Protein AF-E7QQQ8-F1 (afdb_monomer)

Structure (mmCIF, N/CA/C/O backbone):
data_AF-E7QQQ8-F1
#
_entry.id   AF-E7QQQ8-F1
#
loop_
_atom_site.group_PDB
_atom_site.id
_atom_site.type_symbol
_atom_site.label_atom_id
_atom_site.label_alt_id
_atom_site.label_comp_id
_atom_site.label_asym_id
_atom_site.label_entity_id
_atom_site.label_seq_id
_atom_site.pdbx_PDB_ins_code
_atom_site.Cartn_x
_atom_site.Cartn_y
_atom_site.Cartn_z
_atom_site.occupancy
_atom_site.B_iso_or_equiv
_atom_site.auth_seq_id
_atom_site.auth_comp_id
_atom_site.auth_asym_id
_atom_site.auth_atom_id
_atom_site.pdbx_PDB_model_num
ATOM 1 N N . MET A 1 1 ? 0.593 21.202 -5.228 1.00 55.03 1 MET A N 1
ATOM 2 C CA . MET A 1 1 ? -0.308 20.337 -6.021 1.00 55.03 1 MET A CA 1
ATOM 3 C C . MET A 1 1 ? -0.823 19.130 -5.234 1.00 55.03 1 MET A C 1
ATOM 5 O O . MET A 1 1 ? -1.762 18.499 -5.669 1.00 55.03 1 MET A O 1
ATOM 9 N N . THR A 1 2 ? -0.287 18.867 -4.038 1.00 59.28 2 THR A N 1
ATOM 10 C CA . THR A 1 2 ? -0.604 17.712 -3.182 1.00 59.28 2 THR A CA 1
ATOM 11 C C . THR A 1 2 ? -2.013 17.721 -2.564 1.00 59.28 2 THR A C 1
ATOM 13 O O . THR A 1 2 ? -2.609 16.662 -2.407 1.00 59.28 2 THR A O 1
ATOM 16 N N . ILE A 1 3 ? -2.558 18.907 -2.253 1.00 61.06 3 ILE A N 1
ATOM 17 C CA . ILE A 1 3 ? -3.888 19.058 -1.628 1.00 61.06 3 ILE A CA 1
ATOM 18 C C . ILE A 1 3 ? -4.999 18.587 -2.580 1.00 61.06 3 ILE A C 1
ATOM 20 O O . ILE A 1 3 ? -5.845 17.797 -2.180 1.00 61.06 3 ILE A O 1
ATOM 24 N N . MET A 1 4 ? -4.939 18.975 -3.860 1.00 71.69 4 MET A N 1
ATOM 25 C CA . MET A 1 4 ? -5.925 18.546 -4.863 1.00 71.69 4 MET A CA 1
ATOM 26 C C . MET A 1 4 ? -5.907 17.030 -5.091 1.00 71.69 4 MET A C 1
ATOM 28 O O . MET A 1 4 ? -6.959 16.423 -5.264 1.00 71.69 4 MET A O 1
ATOM 32 N N . THR A 1 5 ? -4.730 16.399 -5.066 1.00 79.06 5 THR A N 1
ATOM 33 C CA . THR A 1 5 ? -4.615 14.945 -5.237 1.00 79.06 5 THR A CA 1
ATOM 34 C C . THR A 1 5 ? -5.219 14.194 -4.050 1.00 79.06 5 THR A C 1
ATOM 36 O O . THR A 1 5 ? -5.921 13.209 -4.248 1.00 79.06 5 THR A O 1
ATOM 39 N N . GLN A 1 6 ? -5.016 14.675 -2.819 1.00 79.31 6 GLN A N 1
ATOM 40 C CA . GLN A 1 6 ? -5.629 14.088 -1.621 1.00 79.31 6 GLN A CA 1
ATOM 41 C C . GLN A 1 6 ? -7.155 14.250 -1.600 1.00 79.31 6 GLN A C 1
ATOM 43 O O . GLN A 1 6 ? -7.860 13.296 -1.278 1.00 79.31 6 GLN A O 1
ATOM 48 N N . GLU A 1 7 ? -7.669 15.422 -1.983 1.00 82.00 7 GLU A N 1
ATOM 49 C CA . GLU A 1 7 ? -9.112 15.645 -2.147 1.00 82.00 7 GLU A CA 1
ATOM 50 C C . GLU A 1 7 ? -9.694 14.698 -3.199 1.00 82.00 7 GLU A C 1
ATOM 52 O O . GLU A 1 7 ? -10.713 14.054 -2.960 1.00 82.00 7 GLU A O 1
ATOM 57 N N . ARG A 1 8 ? -8.996 14.519 -4.326 1.00 84.50 8 ARG A N 1
ATOM 58 C CA . ARG A 1 8 ? -9.433 13.608 -5.383 1.00 84.50 8 ARG A CA 1
ATOM 59 C C . ARG A 1 8 ? -9.441 12.143 -4.947 1.00 84.50 8 ARG A C 1
ATOM 61 O O . ARG A 1 8 ? -10.388 11.427 -5.252 1.00 84.50 8 ARG A O 1
ATOM 68 N N . ILE A 1 9 ? -8.414 11.701 -4.221 1.00 84.50 9 ILE A N 1
ATOM 69 C CA . ILE A 1 9 ? -8.355 10.354 -3.631 1.00 84.50 9 ILE A CA 1
ATOM 70 C C . ILE A 1 9 ? -9.545 10.140 -2.696 1.00 84.50 9 ILE A C 1
ATOM 72 O O . ILE A 1 9 ? -10.191 9.098 -2.758 1.00 84.50 9 ILE A O 1
ATOM 76 N N . ARG A 1 10 ? -9.867 11.140 -1.869 1.00 83.81 10 ARG A N 1
ATOM 77 C CA . ARG A 1 10 ? -11.012 11.086 -0.960 1.00 83.81 10 ARG A CA 1
ATOM 78 C C . ARG A 1 10 ? -12.339 10.979 -1.710 1.00 83.81 10 ARG A C 1
ATOM 80 O O . ARG A 1 10 ? -13.145 10.127 -1.366 1.00 83.81 10 ARG A O 1
ATOM 87 N N . GLU A 1 11 ? -12.556 11.785 -2.746 1.00 86.56 11 GLU A N 1
ATOM 88 C CA . GLU A 1 11 ? -13.769 11.698 -3.575 1.00 86.56 11 GLU A CA 1
ATOM 89 C C . GLU A 1 11 ? -13.942 10.314 -4.220 1.00 86.56 11 GLU A C 1
ATOM 91 O O . GLU A 1 11 ? -15.060 9.818 -4.348 1.00 86.56 11 GLU A O 1
ATOM 96 N N . ILE A 1 12 ? -12.841 9.704 -4.667 1.00 85.38 12 ILE A N 1
ATOM 97 C CA . ILE A 1 12 ? -12.850 8.373 -5.285 1.00 85.38 12 ILE A CA 1
ATOM 98 C C . ILE A 1 12 ? -13.121 7.295 -4.227 1.00 85.38 12 ILE A C 1
ATOM 100 O O . ILE A 1 12 ? -13.944 6.412 -4.456 1.00 85.38 12 ILE A O 1
ATOM 104 N N . HIS A 1 13 ? -12.513 7.410 -3.045 1.00 83.69 13 HIS A N 1
ATOM 105 C CA . HIS A 1 13 ? -12.808 6.549 -1.900 1.00 83.69 13 HIS A CA 1
ATOM 106 C C . HIS A 1 13 ? -14.289 6.622 -1.486 1.00 83.69 13 HIS A C 1
ATOM 108 O O . HIS A 1 13 ? -14.944 5.596 -1.337 1.00 83.69 13 HIS A O 1
ATOM 114 N N .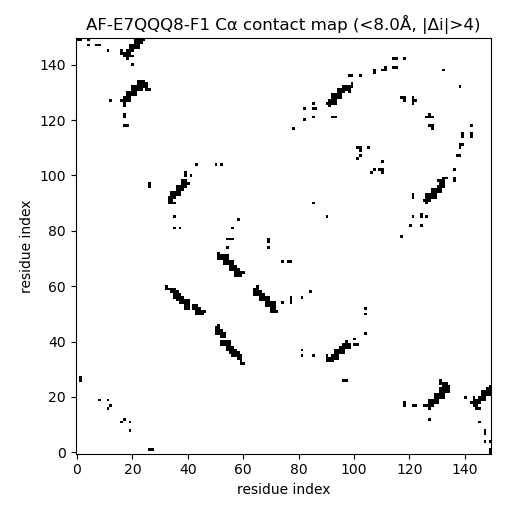 GLU A 1 14 ? -14.863 7.826 -1.394 1.00 86.31 14 GLU A N 1
ATOM 115 C CA . GLU A 1 14 ? -16.284 8.042 -1.068 1.00 86.31 14 GLU A CA 1
ATOM 116 C C . GLU A 1 14 ? -17.245 7.449 -2.124 1.00 86.31 14 GLU A C 1
ATOM 118 O O . GLU A 1 14 ? -18.442 7.302 -1.871 1.00 86.31 14 GLU A O 1
ATOM 123 N N . ARG A 1 15 ? -16.730 7.073 -3.302 1.00 88.31 15 ARG A N 1
ATOM 124 C CA . ARG A 1 15 ? -17.446 6.345 -4.362 1.00 88.31 15 ARG A CA 1
ATOM 125 C C . ARG A 1 15 ? -17.259 4.825 -4.303 1.00 88.31 15 ARG A C 1
ATOM 127 O O . ARG A 1 15 ? -17.615 4.155 -5.270 1.00 88.31 15 ARG A O 1
ATOM 134 N N . ASP A 1 16 ? -16.759 4.300 -3.185 1.00 85.25 16 ASP A N 1
ATOM 135 C CA . ASP A 1 16 ? -16.553 2.868 -2.918 1.00 85.25 16 ASP A CA 1
ATOM 136 C C . ASP A 1 16 ? -15.433 2.224 -3.762 1.00 85.25 16 ASP A C 1
ATOM 138 O O . ASP A 1 16 ? -15.425 1.015 -3.999 1.00 85.25 16 ASP A O 1
ATOM 142 N N . ALA A 1 17 ? -14.468 3.027 -4.227 1.00 88.94 17 ALA A N 1
ATOM 143 C CA . ALA A 1 17 ? -13.247 2.501 -4.831 1.00 88.94 17 ALA A CA 1
ATOM 144 C C . ALA A 1 17 ? -12.361 1.856 -3.759 1.00 88.94 17 ALA A C 1
ATOM 146 O O . ALA A 1 17 ? -12.099 2.448 -2.712 1.00 88.94 17 ALA A O 1
ATOM 147 N N . LYS A 1 18 ? -11.857 0.656 -4.043 1.00 91.31 18 LYS A N 1
ATOM 148 C CA . LYS A 1 18 ? -11.040 -0.144 -3.121 1.00 91.31 18 LYS A CA 1
ATOM 149 C C . LYS A 1 18 ? -9.553 0.062 -3.353 1.00 91.31 18 LYS A C 1
ATOM 151 O O . LYS A 1 18 ? -8.742 -0.141 -2.447 1.00 91.31 18 LYS A O 1
ATOM 156 N N . SER A 1 19 ? -9.187 0.471 -4.560 1.00 95.31 19 SER A N 1
ATOM 157 C CA . SER A 1 19 ? -7.801 0.666 -4.963 1.00 95.31 19 SER A CA 1
ATOM 158 C C . SER A 1 19 ? -7.657 1.833 -5.939 1.00 95.31 19 SER A C 1
ATOM 160 O O . SER A 1 19 ? -8.383 1.954 -6.923 1.00 95.31 19 SER A O 1
ATOM 162 N N . ILE A 1 20 ? -6.681 2.700 -5.677 1.00 95.56 20 ILE A N 1
ATOM 163 C CA . ILE A 1 20 ? -6.410 3.906 -6.458 1.00 95.56 20 ILE A CA 1
ATOM 164 C C . ILE A 1 20 ? -4.927 3.933 -6.819 1.00 95.56 20 ILE A C 1
ATOM 166 O O . ILE A 1 20 ? -4.060 3.847 -5.943 1.00 95.56 20 ILE A O 1
ATOM 170 N N . LEU A 1 21 ? -4.628 4.080 -8.108 1.00 95.62 21 LEU A N 1
ATOM 171 C CA . LEU A 1 21 ? -3.280 4.375 -8.580 1.00 95.62 21 LEU A CA 1
ATOM 172 C C . LEU A 1 21 ? -3.110 5.885 -8.706 1.00 95.62 21 LEU A C 1
ATOM 174 O O . LEU A 1 21 ? -3.929 6.556 -9.321 1.00 95.62 21 LEU A O 1
ATOM 178 N N . VAL A 1 22 ? -2.031 6.430 -8.167 1.00 94.31 22 VAL A N 1
ATOM 179 C CA . VAL A 1 22 ? -1.677 7.839 -8.315 1.00 94.31 22 VAL A CA 1
ATOM 180 C C . VAL A 1 22 ? -0.361 7.928 -9.068 1.00 94.31 22 VAL A C 1
ATOM 182 O O . VAL A 1 22 ? 0.671 7.471 -8.574 1.00 94.31 22 VAL A O 1
ATOM 185 N N . ARG A 1 23 ? -0.395 8.524 -10.259 1.00 92.44 23 ARG A N 1
ATOM 186 C CA . ARG A 1 23 ? 0.782 8.802 -11.083 1.00 92.44 23 ARG A CA 1
ATOM 187 C C . ARG A 1 23 ? 1.203 10.249 -10.861 1.00 92.44 23 ARG A C 1
ATOM 189 O O . ARG A 1 23 ? 0.545 11.165 -11.331 1.00 92.44 23 ARG A O 1
ATOM 196 N N . GLY A 1 24 ? 2.275 10.465 -10.106 1.00 87.56 24 GLY A N 1
ATOM 197 C CA . GLY A 1 24 ? 2.764 11.796 -9.751 1.00 87.56 24 GLY A CA 1
ATOM 198 C C . GLY A 1 24 ? 4.176 11.774 -9.175 1.00 87.56 24 GLY A C 1
ATOM 199 O O . GLY A 1 24 ? 4.688 10.731 -8.778 1.00 87.56 24 GLY A O 1
ATOM 200 N N . TRP A 1 25 ? 4.816 12.944 -9.134 1.00 76.12 25 TRP A N 1
ATOM 201 C CA . TRP A 1 25 ? 6.242 13.064 -8.794 1.00 76.12 25 TRP A CA 1
ATOM 202 C C . TRP A 1 25 ? 6.588 12.571 -7.380 1.00 76.12 25 TRP A C 1
ATOM 204 O O . TRP A 1 25 ? 7.626 11.944 -7.188 1.00 76.12 25 TRP A O 1
ATOM 214 N N . GLU A 1 26 ? 5.738 12.841 -6.383 1.00 75.94 26 GLU A N 1
ATOM 215 C CA . GLU A 1 26 ? 5.987 12.408 -5.006 1.00 75.94 26 GLU A CA 1
ATOM 216 C C . GLU A 1 26 ? 4.690 12.284 -4.196 1.00 75.94 26 GLU A C 1
ATOM 218 O O . GLU A 1 26 ? 3.788 13.121 -4.295 1.00 75.94 26 GLU A O 1
ATOM 223 N N . SER A 1 27 ? 4.611 11.248 -3.358 1.00 82.00 27 SER A N 1
ATOM 224 C CA . SER A 1 27 ? 3.566 11.131 -2.340 1.00 82.00 27 SER A CA 1
ATOM 225 C C . SER A 1 27 ? 3.714 12.227 -1.274 1.00 82.00 27 SER A C 1
ATOM 227 O O . SER A 1 27 ? 4.847 12.591 -0.956 1.00 82.00 27 SER A O 1
ATOM 229 N N . PRO A 1 28 ? 2.628 12.683 -0.629 1.00 80.56 28 PRO A N 1
ATOM 230 C CA . PRO A 1 28 ? 2.709 13.613 0.494 1.00 80.56 28 PRO A CA 1
ATOM 231 C C . PRO A 1 28 ? 3.704 13.137 1.568 1.00 80.56 28 PRO A C 1
ATOM 233 O O . PRO A 1 28 ? 3.678 11.970 1.979 1.00 80.56 28 PRO A O 1
ATOM 236 N N . LEU A 1 29 ? 4.566 14.047 2.038 1.00 74.38 29 LEU A N 1
ATOM 237 C CA . LEU A 1 29 ? 5.509 13.762 3.130 1.00 74.38 29 LEU A CA 1
ATOM 238 C C . LEU A 1 29 ? 4.763 13.439 4.429 1.00 74.38 29 LEU A C 1
ATOM 240 O O . LEU A 1 29 ? 5.129 12.504 5.143 1.00 74.38 29 LEU A O 1
ATOM 244 N N . GLU A 1 30 ? 3.688 14.183 4.687 1.00 80.62 30 GLU A N 1
ATOM 245 C CA . GLU A 1 30 ? 2.811 14.029 5.840 1.00 80.62 30 GLU A CA 1
ATOM 246 C C . GLU A 1 30 ? 1.457 13.478 5.364 1.00 80.62 30 GLU A C 1
ATOM 248 O O . GLU A 1 30 ? 0.632 14.235 4.843 1.00 80.62 30 GLU A O 1
ATOM 253 N N . PRO A 1 31 ? 1.229 12.155 5.463 1.00 80.31 31 PRO A N 1
ATOM 254 C CA . PRO A 1 31 ? -0.075 11.573 5.160 1.00 80.31 31 PRO A CA 1
ATOM 255 C C . PRO A 1 31 ? -1.113 11.986 6.223 1.00 80.31 31 PRO A C 1
ATOM 257 O O . PRO A 1 31 ? -0.734 12.524 7.266 1.00 80.31 31 PRO A O 1
ATOM 260 N N . PRO A 1 32 ? -2.413 11.739 5.997 1.00 83.62 32 PRO A N 1
ATOM 261 C CA . PRO A 1 32 ? -3.440 11.876 7.032 1.00 83.62 32 PRO A CA 1
ATOM 262 C C . PRO A 1 32 ? -3.195 10.962 8.247 1.00 83.62 32 PRO A C 1
ATOM 264 O O . PRO A 1 32 ? -2.559 9.915 8.129 1.00 83.62 32 PRO A O 1
ATOM 267 N N . ASP A 1 33 ? -3.753 11.324 9.406 1.00 85.69 33 ASP A N 1
ATOM 268 C CA . ASP A 1 33 ? -3.638 10.551 10.660 1.00 85.69 33 ASP A CA 1
ATOM 269 C C . ASP A 1 33 ? -4.488 9.272 10.691 1.00 85.69 33 ASP A C 1
ATOM 271 O O . ASP A 1 33 ? -4.483 8.547 11.679 1.00 85.69 33 ASP A O 1
ATOM 275 N N . THR A 1 34 ? -5.194 8.966 9.607 1.00 89.12 34 THR A N 1
ATOM 276 C CA . THR A 1 34 ? -6.012 7.756 9.454 1.00 89.12 34 THR A CA 1
ATOM 277 C C . THR A 1 34 ? -5.455 6.804 8.397 1.00 89.12 34 THR A C 1
ATOM 279 O O . THR A 1 34 ? -6.148 5.896 7.948 1.00 89.12 34 THR A O 1
ATOM 282 N N . VAL A 1 35 ? -4.198 6.997 7.984 1.00 92.38 35 VAL A N 1
ATOM 283 C CA . VAL A 1 35 ? -3.572 6.226 6.906 1.00 92.38 35 VAL A CA 1
ATOM 284 C C . VAL A 1 35 ? -2.338 5.476 7.392 1.00 92.38 35 VAL A C 1
ATOM 286 O O . VAL A 1 35 ? -1.389 6.072 7.905 1.00 92.38 35 VAL A O 1
ATOM 289 N N . VAL A 1 36 ? -2.307 4.172 7.123 1.00 95.00 36 VAL A N 1
ATOM 290 C CA . VAL A 1 36 ? -1.101 3.343 7.245 1.00 95.00 36 VAL A CA 1
ATOM 291 C C . VAL A 1 36 ? -0.259 3.513 5.987 1.00 95.00 36 VAL A C 1
ATOM 293 O O . VAL A 1 36 ? -0.778 3.442 4.878 1.00 95.00 36 VAL A O 1
ATOM 296 N N . THR A 1 37 ? 1.054 3.699 6.118 1.00 96.06 37 THR A N 1
ATOM 297 C CA . THR A 1 37 ? 1.954 3.756 4.954 1.00 96.06 37 THR A CA 1
ATOM 298 C C . THR A 1 37 ? 2.867 2.546 4.903 1.00 96.06 37 THR A C 1
ATOM 300 O O . THR A 1 37 ? 3.517 2.237 5.900 1.00 96.06 37 THR A O 1
ATOM 303 N N . PHE A 1 38 ? 3.010 1.955 3.727 1.00 95.69 38 PHE A N 1
ATOM 304 C CA . PHE A 1 38 ? 3.996 0.938 3.401 1.00 95.69 38 PHE A CA 1
ATOM 305 C C . PHE A 1 38 ? 4.970 1.509 2.363 1.00 95.69 38 PHE A C 1
ATOM 307 O O . PHE A 1 38 ? 4.551 1.920 1.282 1.00 95.69 38 PHE A O 1
ATOM 314 N N . ASP A 1 39 ? 6.266 1.562 2.667 1.00 92.88 39 ASP A N 1
ATOM 315 C CA . ASP A 1 39 ? 7.269 2.089 1.736 1.00 92.88 39 ASP A CA 1
ATOM 316 C C . ASP A 1 39 ? 8.616 1.370 1.792 1.00 92.88 39 ASP A C 1
ATOM 318 O O . ASP A 1 39 ? 8.980 0.740 2.785 1.00 92.88 39 ASP A O 1
ATOM 322 N N . ALA A 1 40 ? 9.371 1.467 0.699 1.00 89.69 40 ALA A N 1
ATOM 323 C CA . ALA A 1 40 ? 10.787 1.136 0.694 1.00 89.69 40 ALA A CA 1
ATOM 324 C C . ALA A 1 40 ? 11.631 2.325 1.165 1.00 89.69 40 ALA A C 1
ATOM 326 O O . ALA A 1 40 ? 11.385 3.474 0.803 1.00 89.69 40 ALA A O 1
ATOM 327 N N . GLY A 1 41 ? 12.686 2.041 1.925 1.00 85.50 41 GLY A N 1
ATOM 328 C CA . GLY A 1 41 ? 13.698 3.034 2.257 1.00 85.50 41 GLY A CA 1
ATOM 329 C C . GLY A 1 41 ? 14.643 3.328 1.103 1.00 85.50 41 GLY A C 1
ATOM 330 O O . GLY A 1 41 ? 14.986 2.434 0.351 1.00 85.50 41 GLY A O 1
ATOM 331 N N . PHE A 1 42 ? 15.169 4.550 1.060 1.00 75.50 42 PHE A N 1
ATOM 332 C CA . PHE A 1 42 ? 16.066 5.044 0.005 1.00 75.50 42 PHE A CA 1
ATOM 333 C C . PHE A 1 42 ? 17.421 4.331 -0.132 1.00 75.50 42 PHE A C 1
ATOM 335 O O . PHE A 1 42 ? 18.127 4.537 -1.116 1.00 75.50 42 PHE A O 1
ATOM 342 N N . VAL A 1 43 ? 17.848 3.563 0.875 1.00 73.38 43 VAL A N 1
ATOM 343 C CA . VAL A 1 43 ? 19.191 2.971 0.902 1.00 73.38 43 VAL A CA 1
ATOM 344 C C . VAL A 1 43 ? 19.093 1.459 0.767 1.00 73.38 43 VAL A C 1
ATOM 346 O O . VAL A 1 43 ? 18.859 0.753 1.751 1.00 73.38 43 VAL A O 1
ATOM 349 N N . ALA A 1 44 ? 19.344 0.963 -0.444 1.00 70.94 44 ALA A N 1
ATOM 350 C CA . ALA A 1 44 ? 19.663 -0.438 -0.672 1.00 70.94 44 ALA A CA 1
ATOM 351 C C . ALA A 1 44 ? 21.124 -0.696 -0.266 1.00 70.94 44 ALA A C 1
ATOM 353 O O . ALA A 1 44 ? 22.048 -0.065 -0.780 1.00 70.94 44 ALA A O 1
ATOM 354 N N . THR A 1 45 ? 21.355 -1.618 0.669 1.00 70.38 45 THR A N 1
ATOM 355 C CA . THR A 1 45 ? 22.706 -2.061 1.036 1.00 70.38 45 THR A CA 1
ATOM 356 C C . THR A 1 45 ? 22.964 -3.460 0.501 1.00 70.38 45 THR A C 1
ATOM 358 O O . THR A 1 45 ? 22.091 -4.320 0.525 1.00 70.38 45 THR A O 1
ATOM 361 N N . TYR A 1 46 ? 24.173 -3.727 0.017 1.00 69.75 46 TYR A N 1
ATOM 362 C CA . TYR A 1 46 ? 24.564 -5.082 -0.364 1.00 69.75 46 TYR A CA 1
ATOM 363 C C . TYR A 1 46 ? 25.065 -5.832 0.870 1.00 69.75 46 TYR A C 1
ATOM 365 O O . TYR A 1 46 ? 26.018 -5.403 1.522 1.00 69.75 46 TYR A O 1
ATOM 373 N N . ARG A 1 47 ? 24.423 -6.957 1.206 1.00 66.12 47 ARG A N 1
ATOM 374 C CA . ARG A 1 47 ? 24.891 -7.864 2.265 1.00 66.12 47 ARG A CA 1
ATOM 375 C C . ARG A 1 47 ? 25.128 -9.246 1.663 1.00 66.12 47 ARG A C 1
ATOM 377 O O . ARG A 1 47 ? 24.202 -10.052 1.563 1.00 66.12 47 ARG A O 1
ATOM 384 N N . GLY A 1 48 ? 26.374 -9.502 1.261 1.00 73.62 48 GLY A N 1
ATOM 385 C CA . GLY A 1 48 ? 26.704 -10.617 0.364 1.00 73.62 48 GLY A CA 1
ATOM 386 C C . GLY A 1 48 ? 26.133 -10.365 -1.036 1.00 73.62 48 GLY A C 1
ATOM 387 O O . GLY A 1 48 ? 26.065 -9.215 -1.462 1.00 73.62 48 GLY A O 1
ATOM 388 N N . ASP A 1 49 ? 25.639 -11.410 -1.702 1.00 67.44 49 ASP A N 1
ATOM 389 C CA . ASP A 1 49 ? 25.057 -11.329 -3.057 1.00 67.44 49 ASP A CA 1
ATOM 390 C C . ASP A 1 49 ? 23.575 -10.901 -3.077 1.00 67.44 49 ASP A C 1
ATOM 392 O O . ASP A 1 49 ? 22.875 -11.073 -4.072 1.00 67.44 49 ASP A O 1
ATOM 396 N N . CYS A 1 50 ? 23.048 -10.390 -1.960 1.00 62.38 50 CYS A N 1
ATOM 397 C CA . CYS A 1 50 ? 21.639 -10.019 -1.832 1.00 62.38 50 CYS A CA 1
ATOM 398 C C . CYS A 1 50 ? 21.482 -8.514 -1.568 1.00 62.38 50 CYS A C 1
ATOM 400 O O . CYS A 1 50 ? 22.025 -8.031 -0.565 1.00 62.38 50 CYS A O 1
ATOM 402 N N . PRO A 1 51 ? 20.689 -7.787 -2.381 1.00 69.00 51 PRO A N 1
ATOM 403 C CA . PRO A 1 51 ? 20.274 -6.436 -2.037 1.00 69.00 51 PRO A CA 1
ATOM 404 C C . PRO A 1 51 ? 19.366 -6.479 -0.801 1.00 69.00 51 PRO A C 1
ATOM 406 O O . PRO A 1 51 ? 18.365 -7.199 -0.740 1.00 69.00 51 PRO A O 1
ATOM 409 N N . TYR A 1 52 ? 19.744 -5.715 0.215 1.00 79.88 52 TYR A N 1
ATOM 410 C CA . TYR A 1 52 ? 18.964 -5.473 1.415 1.00 79.88 52 TYR A CA 1
ATOM 411 C C . TYR A 1 52 ? 18.314 -4.098 1.298 1.00 79.88 52 TYR A C 1
ATOM 413 O O . TYR A 1 52 ? 18.979 -3.069 1.406 1.00 79.88 52 TYR A O 1
ATOM 4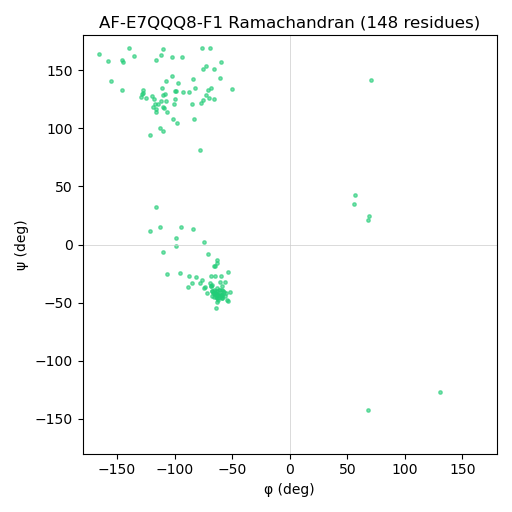21 N N . LEU A 1 53 ? 17.002 -4.100 1.089 1.00 86.81 53 LEU A N 1
ATOM 422 C CA . LEU A 1 53 ? 16.174 -2.902 1.058 1.00 86.81 53 LEU A CA 1
ATOM 423 C C . LEU A 1 53 ? 15.302 -2.889 2.326 1.00 86.81 53 LEU A C 1
ATOM 425 O O . LEU A 1 53 ? 14.536 -3.826 2.563 1.00 86.81 53 LEU A O 1
ATOM 429 N N . PRO A 1 54 ? 15.443 -1.897 3.214 1.00 90.44 54 PRO A N 1
ATOM 430 C CA . PRO A 1 54 ? 14.541 -1.799 4.345 1.00 90.44 54 PRO A CA 1
ATOM 431 C C . PRO A 1 54 ? 13.144 -1.428 3.852 1.00 90.44 54 PRO A C 1
ATOM 433 O O . PRO A 1 54 ? 12.989 -0.524 3.036 1.00 90.44 54 PRO A O 1
ATOM 436 N N . LEU A 1 55 ? 12.145 -2.123 4.372 1.00 93.62 55 LEU A N 1
ATOM 437 C CA . LEU A 1 55 ? 10.740 -1.787 4.208 1.00 93.62 55 LEU A CA 1
ATOM 438 C C . LEU A 1 55 ? 10.273 -1.121 5.494 1.00 93.62 55 LEU A C 1
ATOM 440 O O . LEU A 1 55 ? 10.722 -1.488 6.583 1.00 93.62 55 LEU A O 1
ATOM 444 N N . TYR A 1 56 ? 9.383 -0.155 5.382 1.00 94.69 56 TYR A N 1
ATOM 445 C CA . TYR A 1 56 ? 8.839 0.545 6.524 1.00 94.69 56 TYR A CA 1
ATOM 446 C C . TYR A 1 56 ? 7.326 0.522 6.488 1.00 94.69 56 TYR A C 1
ATOM 448 O O . TYR A 1 56 ? 6.714 0.831 5.468 1.00 94.69 56 TYR A O 1
ATOM 456 N N . VAL A 1 57 ? 6.749 0.198 7.639 1.00 95.81 57 VAL A N 1
ATOM 457 C CA . VAL A 1 57 ? 5.326 0.369 7.905 1.00 95.81 57 VAL A CA 1
ATOM 458 C C . VAL A 1 57 ? 5.201 1.492 8.921 1.00 95.81 57 VAL A C 1
ATOM 460 O O . VAL A 1 57 ? 5.765 1.400 10.012 1.00 95.81 57 VAL A O 1
ATOM 463 N N . THR A 1 58 ? 4.525 2.575 8.548 1.00 95.25 58 THR A N 1
ATOM 464 C CA . THR A 1 58 ? 4.239 3.692 9.456 1.00 95.25 58 THR A CA 1
ATOM 465 C C . THR A 1 58 ? 2.761 3.692 9.793 1.00 95.25 58 THR A C 1
ATOM 467 O O . THR A 1 58 ? 1.926 3.644 8.893 1.00 95.25 58 THR A O 1
ATOM 470 N N . THR A 1 59 ? 2.461 3.762 11.083 1.00 93.69 59 THR A N 1
ATOM 471 C CA . THR A 1 59 ? 1.113 3.677 11.641 1.00 93.69 59 THR A CA 1
ATOM 472 C C . THR A 1 59 ? 0.847 4.911 12.502 1.00 93.69 59 THR A C 1
ATOM 474 O O . THR A 1 59 ? 1.655 5.207 13.394 1.00 93.69 59 THR A O 1
ATOM 477 N N . PRO A 1 60 ? -0.244 5.650 12.260 1.00 91.12 60 PRO A N 1
ATOM 478 C CA . PRO A 1 60 ? -0.720 6.661 13.194 1.00 91.12 60 PRO A CA 1
ATOM 479 C C . PRO A 1 60 ? -1.083 6.037 14.546 1.00 91.12 60 PRO A C 1
ATOM 481 O O . PRO A 1 60 ? -1.576 4.916 14.610 1.00 91.12 60 PRO A O 1
ATOM 484 N N . THR A 1 61 ? -0.812 6.757 15.628 1.00 87.06 61 THR A N 1
ATOM 485 C CA . THR A 1 61 ? -1.157 6.408 17.010 1.00 87.06 61 THR A CA 1
ATOM 486 C C . THR A 1 61 ? -1.627 7.664 17.744 1.00 87.06 61 THR A C 1
ATOM 488 O O . THR A 1 61 ? -1.440 8.786 17.272 1.00 87.06 61 THR A O 1
ATOM 491 N N . THR A 1 62 ? -2.200 7.510 18.939 1.00 83.12 62 THR A N 1
ATOM 492 C CA . THR A 1 62 ? -2.622 8.652 19.773 1.00 83.12 62 THR A CA 1
ATOM 493 C C . THR A 1 62 ? -1.475 9.595 20.146 1.00 83.12 62 THR A C 1
ATOM 495 O O . THR A 1 62 ? -1.711 10.781 20.358 1.00 83.12 62 THR A O 1
ATOM 498 N N . ASP A 1 63 ? -0.241 9.082 20.201 1.00 84.62 63 ASP A N 1
ATOM 499 C CA . ASP A 1 63 ? 0.965 9.832 20.577 1.00 84.62 63 ASP A CA 1
ATOM 500 C C . ASP A 1 63 ? 1.790 10.299 19.360 1.00 84.62 63 ASP A C 1
ATOM 502 O O . ASP A 1 63 ? 2.892 10.832 19.515 1.00 84.62 63 ASP A O 1
ATOM 506 N N . GLY A 1 64 ? 1.286 10.095 18.137 1.00 86.75 64 GLY A N 1
ATOM 507 C CA . GLY A 1 64 ? 1.943 10.507 16.899 1.00 86.75 64 GLY A CA 1
ATOM 508 C C . GLY A 1 64 ? 2.018 9.383 15.873 1.00 86.75 64 GLY A C 1
ATOM 509 O O . GLY A 1 64 ? 1.008 8.818 15.480 1.00 86.75 64 GLY A O 1
ATOM 510 N N . ARG A 1 65 ? 3.214 9.089 15.358 1.00 90.06 65 ARG A N 1
ATOM 511 C CA . ARG A 1 65 ? 3.410 8.034 14.353 1.00 90.06 65 ARG A CA 1
ATOM 512 C C . ARG A 1 65 ? 4.495 7.075 14.790 1.00 90.06 65 ARG A C 1
ATOM 514 O O . ARG A 1 65 ? 5.610 7.489 15.104 1.00 90.06 65 ARG A O 1
ATOM 521 N N . THR A 1 66 ? 4.183 5.790 14.720 1.00 93.12 66 THR A N 1
ATOM 522 C CA . THR A 1 66 ? 5.144 4.713 14.941 1.00 93.12 66 THR A CA 1
ATOM 523 C C . THR A 1 66 ? 5.620 4.197 13.594 1.00 93.12 66 THR A C 1
ATOM 525 O O . THR A 1 66 ? 4.818 3.948 12.699 1.00 93.12 66 THR A O 1
ATOM 528 N N . ARG A 1 67 ? 6.936 4.040 13.429 1.00 93.56 67 ARG A N 1
ATOM 529 C CA . ARG A 1 67 ? 7.538 3.477 12.215 1.00 93.56 67 ARG A CA 1
ATOM 530 C C . ARG A 1 67 ? 8.244 2.174 12.548 1.00 93.56 67 ARG A C 1
ATOM 532 O O . ARG A 1 67 ? 9.269 2.183 13.229 1.00 93.56 67 ARG A O 1
ATOM 539 N N . GLN A 1 68 ? 7.736 1.070 12.015 1.00 95.44 68 GLN A N 1
ATOM 540 C CA . GLN A 1 68 ? 8.364 -0.240 12.113 1.00 95.44 68 GLN A CA 1
ATOM 541 C C . GLN A 1 68 ? 9.180 -0.538 10.857 1.00 95.44 68 GLN A C 1
ATOM 543 O O . GLN A 1 68 ? 8.770 -0.226 9.740 1.00 95.44 68 GLN A O 1
ATOM 548 N N . ARG A 1 69 ? 10.365 -1.127 11.043 1.00 94.25 69 ARG A N 1
ATOM 549 C CA . ARG A 1 69 ? 11.297 -1.467 9.964 1.00 94.25 69 ARG A CA 1
ATOM 550 C C . ARG A 1 69 ? 11.370 -2.978 9.775 1.00 94.25 69 ARG A C 1
ATOM 552 O O . ARG A 1 69 ? 11.709 -3.698 10.708 1.00 94.25 69 ARG A O 1
ATOM 559 N N . PHE A 1 70 ? 11.187 -3.415 8.539 1.00 92.50 70 PHE A N 1
ATOM 560 C CA . PHE A 1 70 ? 11.340 -4.792 8.082 1.00 92.50 70 PHE A CA 1
ATOM 561 C C . PHE A 1 70 ? 12.485 -4.889 7.066 1.00 92.50 70 PHE A C 1
ATOM 563 O O . PHE A 1 70 ? 12.904 -3.894 6.471 1.00 92.50 70 PHE A O 1
ATOM 570 N N . GLY A 1 71 ? 13.041 -6.083 6.872 1.00 86.69 71 GLY A N 1
ATOM 571 C CA . GLY A 1 71 ? 13.960 -6.347 5.762 1.00 86.69 71 GLY A CA 1
ATOM 572 C C . GLY A 1 71 ? 13.219 -6.906 4.548 1.00 86.69 71 GLY A C 1
ATOM 573 O O . GLY A 1 71 ? 12.154 -7.494 4.688 1.00 86.69 71 GLY A O 1
ATOM 574 N N . THR A 1 72 ? 13.812 -6.846 3.354 1.00 80.62 72 THR A N 1
ATOM 575 C CA . THR A 1 72 ? 13.249 -7.536 2.168 1.00 80.62 72 THR A CA 1
ATOM 576 C C . THR A 1 72 ? 13.034 -9.029 2.364 1.00 80.62 72 THR A C 1
ATOM 578 O O . THR A 1 72 ? 12.109 -9.603 1.798 1.00 80.62 72 THR A O 1
ATOM 581 N N . ARG A 1 73 ? 13.885 -9.678 3.167 1.00 82.19 73 ARG A N 1
ATOM 582 C CA . ARG A 1 73 ? 13.749 -11.104 3.505 1.00 82.19 73 ARG A CA 1
ATOM 583 C C . ARG A 1 73 ? 12.499 -11.402 4.335 1.00 82.19 73 ARG A C 1
ATOM 585 O O . ARG A 1 73 ? 12.085 -12.550 4.383 1.00 82.19 73 ARG A O 1
ATOM 592 N N . THR A 1 74 ? 11.925 -10.379 4.958 1.00 86.19 74 THR A N 1
ATOM 593 C CA . THR A 1 74 ? 10.745 -10.438 5.821 1.00 86.19 74 THR A CA 1
ATOM 594 C C . THR A 1 74 ? 9.599 -9.641 5.192 1.00 86.19 74 THR A C 1
ATOM 596 O O . THR A 1 74 ? 8.834 -8.995 5.897 1.00 86.19 74 THR A O 1
ATOM 599 N N . LEU A 1 75 ? 9.517 -9.609 3.852 1.00 89.56 75 LEU A N 1
ATOM 600 C CA . LEU A 1 75 ? 8.431 -8.926 3.141 1.00 89.56 75 LEU A CA 1
ATOM 601 C C . LEU A 1 75 ? 7.065 -9.472 3.573 1.00 89.56 75 LEU A C 1
ATOM 603 O O . LEU A 1 75 ? 6.141 -8.694 3.763 1.00 89.56 75 LEU A O 1
ATOM 607 N N . LEU A 1 76 ? 6.957 -10.791 3.754 1.00 92.12 76 LEU A N 1
ATOM 608 C CA . LEU A 1 76 ? 5.735 -11.420 4.254 1.00 92.12 76 LEU A CA 1
ATOM 609 C C . LEU A 1 76 ? 5.404 -10.929 5.665 1.00 92.12 76 LEU A C 1
ATOM 611 O O . LEU A 1 76 ? 4.303 -10.442 5.862 1.00 92.12 76 LEU A O 1
ATOM 615 N N . ASP A 1 77 ? 6.377 -10.902 6.580 1.00 94.50 77 ASP A N 1
ATOM 616 C CA . ASP A 1 77 ? 6.170 -10.364 7.933 1.00 94.50 77 ASP A CA 1
ATOM 617 C C . ASP A 1 77 ? 5.718 -8.891 7.912 1.00 94.50 77 ASP A C 1
ATOM 619 O O . ASP A 1 77 ? 4.901 -8.479 8.729 1.00 94.50 77 ASP A O 1
ATOM 623 N N . ALA A 1 78 ? 6.222 -8.086 6.968 1.00 95.44 78 ALA A N 1
ATOM 624 C CA . ALA A 1 78 ? 5.794 -6.696 6.805 1.00 95.44 78 ALA A CA 1
ATOM 625 C C . ALA A 1 78 ? 4.338 -6.593 6.317 1.00 95.44 78 ALA A C 1
ATOM 627 O O . ALA A 1 78 ? 3.597 -5.723 6.768 1.00 95.44 78 ALA A O 1
ATOM 628 N N . ILE A 1 79 ? 3.936 -7.471 5.395 1.00 96.19 79 ILE A N 1
ATOM 629 C CA . ILE A 1 79 ? 2.563 -7.565 4.882 1.00 96.19 79 ILE A CA 1
ATOM 630 C C . ILE A 1 79 ? 1.613 -8.058 5.979 1.00 96.19 79 ILE A C 1
ATOM 632 O O . ILE A 1 79 ? 0.534 -7.495 6.145 1.00 96.19 79 ILE A O 1
ATOM 636 N N . ASP A 1 80 ? 2.013 -9.081 6.732 1.00 95.88 80 ASP A N 1
ATOM 637 C CA . ASP A 1 80 ? 1.218 -9.638 7.825 1.00 95.88 80 ASP A CA 1
ATOM 638 C C . ASP A 1 80 ? 1.025 -8.594 8.928 1.00 95.88 80 ASP A C 1
ATOM 640 O O . ASP A 1 80 ? -0.101 -8.387 9.374 1.00 95.88 80 ASP A O 1
ATOM 644 N N . TYR A 1 81 ? 2.073 -7.835 9.261 1.00 96.25 81 TYR A N 1
ATOM 645 C CA . TYR A 1 81 ? 1.973 -6.711 10.189 1.00 96.25 81 TYR A CA 1
ATOM 646 C C . TYR A 1 81 ? 1.002 -5.624 9.704 1.00 96.25 81 TYR A C 1
ATOM 648 O O . TYR A 1 81 ? 0.191 -5.137 10.485 1.00 96.25 81 TYR A O 1
ATOM 656 N N . VAL A 1 82 ? 1.025 -5.259 8.414 1.00 96.62 82 VAL A N 1
ATOM 657 C CA . VAL A 1 82 ? 0.017 -4.336 7.850 1.00 96.62 82 VAL A CA 1
ATOM 658 C C . VAL A 1 82 ? -1.392 -4.897 8.025 1.00 96.62 82 VAL A C 1
ATOM 660 O O . VAL A 1 82 ? -2.300 -4.159 8.396 1.00 96.62 82 VAL A O 1
ATOM 663 N N . ALA A 1 83 ? -1.586 -6.190 7.770 1.00 96.12 83 ALA A N 1
ATOM 664 C CA . ALA A 1 83 ? -2.893 -6.818 7.893 1.00 96.12 83 ALA A CA 1
ATOM 665 C C . ALA A 1 83 ? -3.391 -6.882 9.346 1.00 96.12 83 ALA A C 1
ATOM 667 O O . ALA A 1 83 ? -4.592 -6.784 9.568 1.00 96.12 83 ALA A O 1
ATOM 668 N N . GLU A 1 84 ? -2.505 -7.070 10.325 1.00 95.25 84 GLU A N 1
ATOM 669 C CA . GLU A 1 84 ? -2.842 -6.980 11.754 1.00 95.25 84 GLU A CA 1
ATOM 670 C C . GLU A 1 84 ? -3.278 -5.557 12.113 1.00 95.25 84 GLU A C 1
ATOM 672 O O . GLU A 1 84 ? -4.410 -5.346 12.538 1.00 95.25 84 GLU A O 1
ATOM 677 N N . VAL A 1 85 ? -2.436 -4.570 11.803 1.00 94.38 85 VAL A N 1
ATOM 678 C CA . VAL A 1 85 ? -2.691 -3.147 12.069 1.00 94.38 85 VAL A CA 1
ATOM 679 C C . VAL A 1 85 ? -4.020 -2.675 11.469 1.00 94.38 85 VAL A C 1
ATOM 681 O O . VAL A 1 85 ? -4.815 -2.026 12.141 1.00 94.38 85 VAL A O 1
ATOM 684 N N . LEU A 1 86 ? -4.296 -3.003 10.204 1.00 94.50 86 LEU A N 1
ATOM 685 C CA . LEU A 1 86 ? -5.530 -2.566 9.543 1.00 94.50 86 LEU A CA 1
ATOM 686 C C . LEU A 1 86 ? -6.791 -3.227 10.118 1.00 94.50 86 LEU A C 1
ATOM 688 O O . LEU A 1 86 ? -7.865 -2.635 10.044 1.00 94.50 86 LEU A O 1
ATOM 692 N N . ARG A 1 87 ? -6.684 -4.435 10.688 1.00 92.50 87 ARG A N 1
ATOM 693 C CA . ARG A 1 87 ? -7.819 -5.110 11.341 1.00 92.50 87 ARG A CA 1
ATOM 694 C C . ARG A 1 87 ? -8.109 -4.551 12.727 1.00 92.50 87 ARG A C 1
ATOM 696 O O . ARG A 1 87 ? -9.272 -4.534 13.123 1.00 92.50 87 ARG A O 1
ATOM 703 N N . ASP A 1 88 ? -7.072 -4.125 13.436 1.00 88.12 88 ASP A N 1
ATOM 704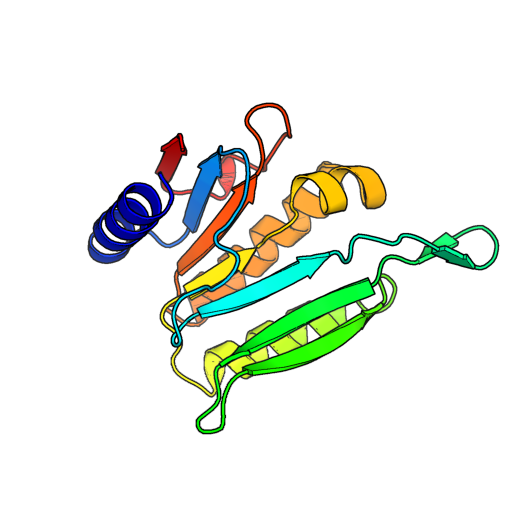 C CA . ASP A 1 88 ? -7.189 -3.716 14.833 1.00 88.12 88 ASP A CA 1
ATOM 705 C C . ASP A 1 88 ? -7.633 -2.250 14.982 1.00 88.12 88 ASP A C 1
ATOM 707 O O . ASP A 1 88 ? -8.387 -1.937 15.904 1.00 88.12 88 ASP A O 1
ATOM 711 N N . ASP A 1 89 ? -7.241 -1.366 14.054 1.00 75.06 89 ASP A N 1
ATOM 712 C CA . ASP A 1 89 ? -7.250 0.087 14.300 1.00 75.06 89 ASP A CA 1
ATOM 713 C C . ASP A 1 89 ? -8.110 0.942 13.336 1.00 75.06 89 ASP A C 1
ATOM 715 O O . ASP A 1 89 ? -8.054 2.169 13.384 1.00 75.06 89 ASP A O 1
ATOM 719 N N . GLY A 1 90 ? -8.973 0.346 12.504 1.00 80.88 90 GLY A N 1
ATOM 720 C CA . GLY A 1 90 ? -10.036 1.080 11.785 1.00 80.88 90 GLY A CA 1
ATOM 721 C C . GLY A 1 90 ? -9.557 2.250 10.908 1.00 80.88 90 GLY A C 1
ATOM 722 O O . GLY A 1 90 ? -10.157 3.324 10.929 1.00 80.88 90 GLY A O 1
ATOM 723 N N . PHE A 1 91 ? -8.461 2.056 10.175 1.00 91.19 91 PHE A N 1
ATOM 724 C CA . PHE A 1 91 ? -7.876 3.064 9.287 1.00 91.19 91 PHE A CA 1
ATOM 725 C C . PHE A 1 91 ? -8.699 3.282 8.009 1.00 91.19 91 PHE A C 1
ATOM 727 O O . PHE A 1 91 ? -9.340 2.363 7.515 1.00 91.19 91 PHE A O 1
ATOM 734 N N . ASP A 1 92 ? -8.613 4.473 7.416 1.00 89.62 92 ASP A N 1
ATOM 735 C CA . ASP A 1 92 ? -9.326 4.794 6.168 1.00 89.62 92 ASP A CA 1
ATOM 736 C C . ASP A 1 92 ? -8.572 4.275 4.931 1.00 89.62 92 ASP A C 1
ATOM 738 O O . ASP A 1 92 ? -9.157 3.978 3.885 1.00 89.62 92 ASP A O 1
ATOM 742 N N . GLY A 1 93 ? -7.243 4.165 5.021 1.00 92.25 93 GLY A N 1
ATOM 743 C CA . GLY A 1 93 ? -6.430 3.814 3.864 1.00 92.25 93 GLY A CA 1
ATOM 744 C C . GLY A 1 93 ? -5.066 3.218 4.169 1.00 92.25 93 GLY A C 1
ATOM 745 O O . GLY A 1 93 ? -4.464 3.430 5.224 1.00 92.25 93 GLY A O 1
ATOM 746 N N . LEU A 1 94 ? -4.560 2.510 3.165 1.00 95.88 94 LEU A N 1
ATOM 747 C CA . LEU A 1 94 ? -3.227 1.935 3.103 1.00 95.88 94 LEU A CA 1
ATOM 748 C C . LEU A 1 94 ? -2.484 2.545 1.919 1.00 95.88 94 LEU A C 1
ATOM 750 O O . LEU A 1 94 ? -2.899 2.396 0.775 1.00 95.88 94 LEU A O 1
ATOM 754 N N . TRP A 1 95 ? -1.377 3.231 2.172 1.00 95.94 95 TRP A N 1
ATOM 755 C CA . TRP A 1 95 ? -0.611 3.906 1.132 1.00 95.94 95 TRP A CA 1
ATOM 756 C C . TRP A 1 95 ? 0.682 3.164 0.820 1.00 95.94 95 TRP A C 1
ATOM 758 O O . TRP A 1 95 ? 1.595 3.139 1.643 1.00 95.94 95 TRP A O 1
ATOM 768 N N . LEU A 1 96 ? 0.791 2.629 -0.394 1.00 95.56 96 LEU A N 1
ATOM 769 C CA . LEU A 1 96 ? 2.040 2.133 -0.960 1.00 95.56 96 LEU A CA 1
ATOM 770 C C . LEU A 1 96 ? 2.821 3.311 -1.560 1.00 95.56 96 LEU A C 1
ATOM 772 O O . LEU A 1 96 ? 2.440 3.858 -2.596 1.00 95.56 96 LEU A O 1
ATOM 776 N N . ARG A 1 97 ? 3.912 3.718 -0.904 1.00 92.75 97 ARG A N 1
ATOM 777 C CA . ARG A 1 97 ? 4.789 4.813 -1.361 1.00 92.75 97 ARG A CA 1
ATOM 778 C C . ARG A 1 97 ? 6.135 4.270 -1.829 1.00 92.75 97 ARG A C 1
ATOM 780 O O . ARG A 1 97 ? 6.481 3.119 -1.570 1.00 92.75 97 ARG A O 1
ATOM 787 N N . GLN A 1 98 ? 6.916 5.124 -2.495 1.00 90.88 98 GLN A N 1
ATOM 788 C CA . GLN A 1 98 ? 8.223 4.754 -3.060 1.00 90.88 98 GLN A CA 1
ATOM 789 C C . GLN A 1 98 ? 8.118 3.545 -4.013 1.00 90.88 98 GLN A C 1
ATOM 791 O O . GLN A 1 98 ? 9.024 2.714 -4.091 1.00 90.88 98 GLN A O 1
ATOM 796 N N . HIS A 1 99 ? 7.000 3.447 -4.744 1.00 93.69 99 HIS A N 1
ATOM 797 C CA . HIS A 1 99 ? 6.731 2.361 -5.683 1.00 93.69 99 HIS A CA 1
ATOM 798 C C . HIS A 1 99 ? 7.824 2.200 -6.761 1.00 93.69 99 HIS A C 1
ATOM 800 O O . HIS A 1 99 ? 8.288 1.073 -6.940 1.00 93.69 99 HIS A O 1
ATOM 806 N N . PRO A 1 100 ? 8.345 3.274 -7.395 1.00 92.00 100 PRO A N 1
ATOM 807 C CA . PRO A 1 100 ? 9.465 3.156 -8.336 1.00 92.00 100 PRO A CA 1
ATOM 808 C C . PRO A 1 100 ? 10.685 2.478 -7.717 1.00 92.00 100 PRO A C 1
ATOM 810 O O . PRO A 1 100 ? 11.269 1.571 -8.302 1.00 92.00 100 PRO A O 1
ATOM 813 N N . HIS A 1 101 ? 11.002 2.819 -6.467 1.00 89.81 101 HIS A N 1
ATOM 814 C CA . HIS A 1 101 ? 12.141 2.235 -5.771 1.00 89.81 101 HIS A CA 1
ATOM 815 C C . HIS A 1 101 ? 11.943 0.746 -5.450 1.00 89.81 101 HIS A C 1
ATOM 817 O O . HIS A 1 101 ? 12.887 -0.047 -5.518 1.00 89.81 101 HIS A O 1
ATOM 823 N N . LEU A 1 102 ? 10.707 0.342 -5.134 1.00 90.81 102 LEU A N 1
ATOM 824 C CA . LEU A 1 102 ? 10.350 -1.071 -5.004 1.00 90.81 102 LEU A CA 1
ATOM 825 C C . LEU A 1 102 ? 10.518 -1.809 -6.334 1.00 90.81 102 LEU A C 1
ATOM 827 O O . LEU A 1 102 ? 11.061 -2.914 -6.336 1.00 90.81 102 LEU A O 1
ATOM 831 N N . VAL A 1 103 ? 10.092 -1.214 -7.452 1.00 91.75 103 VAL A N 1
ATOM 832 C CA . VAL A 1 103 ? 10.221 -1.811 -8.791 1.00 91.75 103 VAL A CA 1
ATOM 833 C C . VAL A 1 103 ? 11.687 -1.970 -9.180 1.00 91.75 103 VAL A C 1
ATOM 835 O O . VAL A 1 103 ? 12.076 -3.061 -9.603 1.00 91.75 103 VAL A O 1
ATOM 838 N N . ASP A 1 104 ? 12.509 -0.947 -8.953 1.00 89.12 104 ASP A N 1
ATOM 839 C CA . ASP A 1 104 ? 13.949 -0.978 -9.224 1.00 89.12 104 ASP A CA 1
ATOM 840 C C . ASP A 1 104 ? 14.657 -2.102 -8.457 1.00 89.12 104 ASP A C 1
ATOM 842 O O . ASP A 1 104 ? 15.532 -2.786 -8.990 1.00 89.12 104 ASP A O 1
ATOM 846 N N . CYS A 1 105 ? 14.268 -2.323 -7.198 1.00 86.06 105 CYS A N 1
ATOM 847 C CA . CYS A 1 105 ? 14.936 -3.289 -6.328 1.00 86.06 105 CYS A CA 1
ATOM 848 C C . CYS A 1 105 ? 14.378 -4.716 -6.429 1.00 86.06 105 CYS A C 1
ATOM 850 O O . CYS A 1 105 ? 15.128 -5.683 -6.278 1.00 86.06 105 CYS A O 1
ATOM 852 N N . LEU A 1 106 ? 13.063 -4.871 -6.605 1.00 85.88 106 LEU A N 1
ATOM 853 C CA . LEU A 1 106 ? 12.365 -6.161 -6.535 1.00 85.88 106 LEU A CA 1
ATOM 854 C C . LEU A 1 106 ? 11.856 -6.658 -7.890 1.00 85.88 106 LEU A C 1
ATOM 856 O O . LEU A 1 106 ? 11.436 -7.813 -7.956 1.00 85.88 106 LEU A O 1
ATOM 860 N N . HIS A 1 107 ? 11.959 -5.855 -8.953 1.00 89.00 107 HIS A N 1
ATOM 861 C CA . HIS A 1 107 ? 11.399 -6.090 -10.285 1.00 89.00 107 HIS A CA 1
ATOM 862 C C . HIS A 1 107 ? 9.864 -5.967 -10.341 1.00 89.00 107 HIS A C 1
ATOM 864 O O . HIS A 1 107 ? 9.147 -6.458 -9.466 1.00 89.00 107 HIS A O 1
ATOM 870 N N . ALA A 1 108 ? 9.348 -5.385 -11.432 1.00 92.56 108 ALA A N 1
ATOM 871 C CA . ALA A 1 108 ? 7.930 -5.045 -11.616 1.00 92.56 108 ALA A CA 1
ATOM 872 C C . ALA A 1 108 ? 6.969 -6.217 -11.350 1.00 92.56 108 ALA A C 1
ATOM 874 O O . ALA A 1 108 ? 5.957 -6.057 -10.683 1.00 92.56 108 ALA A O 1
ATOM 875 N N . VAL A 1 109 ? 7.314 -7.431 -11.792 1.00 93.50 109 VAL A N 1
ATOM 876 C CA . VAL A 1 109 ? 6.484 -8.633 -11.561 1.00 93.50 109 VAL A CA 1
ATOM 877 C C . VAL A 1 109 ? 6.285 -8.940 -10.071 1.00 93.50 109 VAL A C 1
ATOM 879 O O . VAL A 1 109 ? 5.194 -9.343 -9.671 1.00 93.50 109 VAL A O 1
ATOM 882 N N . ARG A 1 110 ? 7.318 -8.767 -9.232 1.00 91.69 110 ARG A N 1
ATOM 883 C CA . ARG A 1 110 ? 7.189 -9.021 -7.788 1.00 91.69 110 ARG A CA 1
ATOM 884 C C . ARG A 1 110 ? 6.405 -7.913 -7.103 1.00 91.69 110 ARG A C 1
ATOM 886 O O . ARG A 1 110 ? 5.615 -8.208 -6.213 1.00 91.69 110 ARG A O 1
ATOM 893 N N . VAL A 1 111 ? 6.596 -6.670 -7.539 1.00 94.25 111 VAL A N 1
ATOM 894 C CA . VAL A 1 111 ? 5.819 -5.535 -7.032 1.00 94.25 111 VAL A CA 1
ATOM 895 C C . VAL A 1 111 ? 4.347 -5.670 -7.419 1.00 94.25 111 VAL A C 1
ATOM 897 O O . VAL A 1 111 ? 3.499 -5.529 -6.554 1.00 94.25 111 VAL A O 1
ATOM 900 N N . GLY A 1 112 ? 4.033 -6.132 -8.630 1.00 95.62 112 GLY A N 1
ATOM 901 C CA . GLY A 1 112 ? 2.656 -6.426 -9.033 1.00 95.62 112 GLY A CA 1
ATOM 902 C C . GLY A 1 112 ? 1.957 -7.492 -8.184 1.00 95.62 112 GLY A C 1
ATOM 903 O O . GLY A 1 112 ? 0.744 -7.426 -7.970 1.00 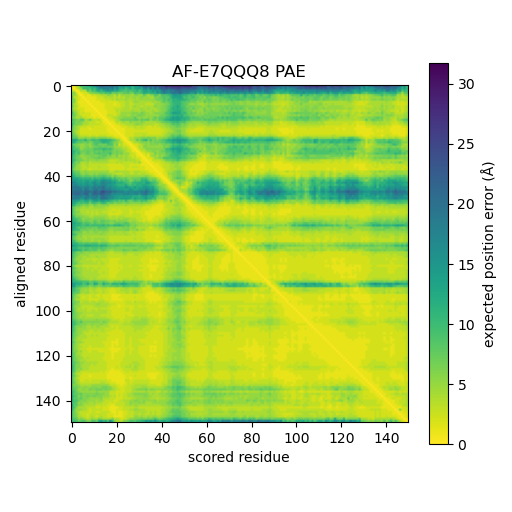95.62 112 GLY A O 1
ATOM 904 N N . ALA A 1 113 ? 2.706 -8.474 -7.671 1.00 94.75 113 ALA A N 1
ATOM 905 C CA . ALA A 1 113 ? 2.183 -9.447 -6.712 1.00 94.75 113 ALA A CA 1
ATOM 906 C C . ALA A 1 113 ? 1.978 -8.835 -5.314 1.00 94.75 113 ALA A C 1
ATOM 908 O O . ALA A 1 113 ? 1.000 -9.170 -4.646 1.00 94.75 113 ALA A O 1
ATOM 909 N N . LEU A 1 114 ? 2.869 -7.930 -4.891 1.00 95.12 114 LEU A N 1
ATOM 910 C CA . LEU A 1 114 ? 2.717 -7.150 -3.662 1.00 95.12 114 LEU A CA 1
ATOM 911 C C . LEU A 1 114 ? 1.480 -6.244 -3.731 1.00 95.12 114 LEU A C 1
ATOM 913 O O . LEU A 1 114 ? 0.667 -6.293 -2.819 1.00 95.12 114 LEU A O 1
ATOM 917 N N . GLU A 1 115 ? 1.306 -5.481 -4.812 1.00 97.06 115 GLU A N 1
AT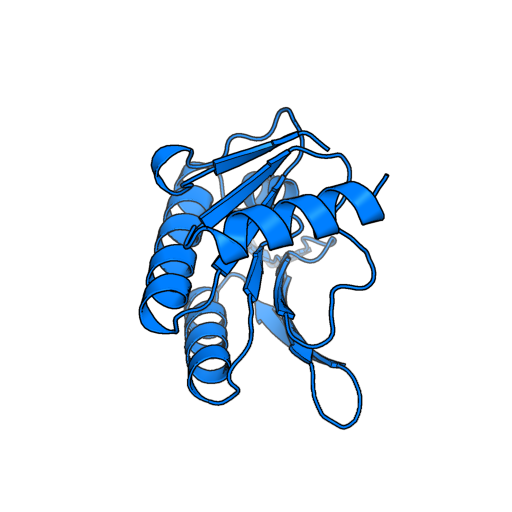OM 918 C CA . GLU A 1 115 ? 0.148 -4.602 -5.035 1.00 97.06 115 GLU A CA 1
ATOM 919 C C . GLU A 1 115 ? -1.160 -5.380 -4.903 1.00 97.06 115 GLU A C 1
ATOM 921 O O . GLU A 1 115 ? -2.035 -4.989 -4.135 1.00 97.06 115 GLU A O 1
ATOM 926 N N . ARG A 1 116 ? -1.260 -6.542 -5.566 1.00 97.06 116 ARG A N 1
ATOM 927 C CA . ARG A 1 116 ? -2.432 -7.417 -5.445 1.00 97.06 116 ARG A CA 1
ATOM 928 C C . ARG A 1 116 ? -2.665 -7.858 -4.002 1.00 97.06 116 ARG A C 1
ATOM 930 O O . ARG A 1 116 ? -3.784 -7.783 -3.518 1.00 97.06 116 ARG A O 1
ATOM 937 N N . ARG A 1 117 ? -1.612 -8.286 -3.300 1.00 96.81 117 ARG A N 1
ATOM 938 C CA . ARG A 1 117 ? -1.740 -8.750 -1.915 1.00 96.81 117 ARG A CA 1
ATOM 939 C C . ARG A 1 117 ? -2.178 -7.634 -0.966 1.00 96.81 117 ARG A C 1
ATOM 941 O O . ARG A 1 117 ? -2.987 -7.887 -0.081 1.00 96.81 117 ARG A O 1
ATOM 948 N N . LEU A 1 118 ? -1.649 -6.424 -1.137 1.00 97.06 118 LEU A N 1
ATOM 949 C CA . LEU A 1 118 ? -2.062 -5.262 -0.351 1.00 97.06 118 LEU A CA 1
ATOM 950 C C . LEU A 1 118 ? -3.498 -4.843 -0.686 1.00 97.06 118 LEU A C 1
ATOM 952 O O . LEU A 1 118 ? -4.225 -4.454 0.220 1.00 97.06 118 LEU A O 1
ATOM 956 N N . ALA A 1 119 ? -3.923 -4.968 -1.945 1.00 96.88 119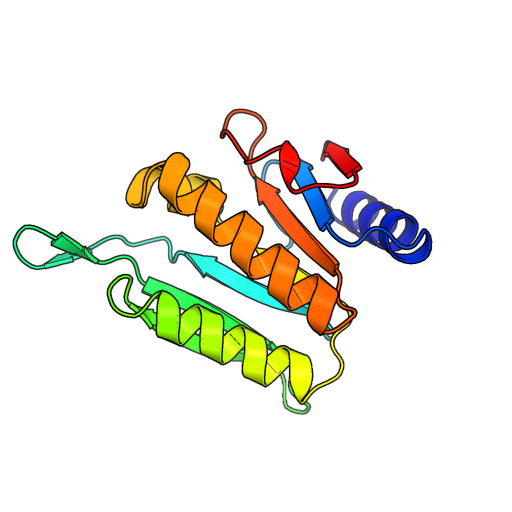 ALA A N 1
ATOM 957 C CA . ALA A 1 119 ? -5.299 -4.694 -2.351 1.00 96.88 119 ALA A CA 1
ATOM 958 C C . ALA A 1 119 ? -6.282 -5.694 -1.733 1.00 96.88 119 ALA A C 1
ATOM 960 O O . ALA A 1 11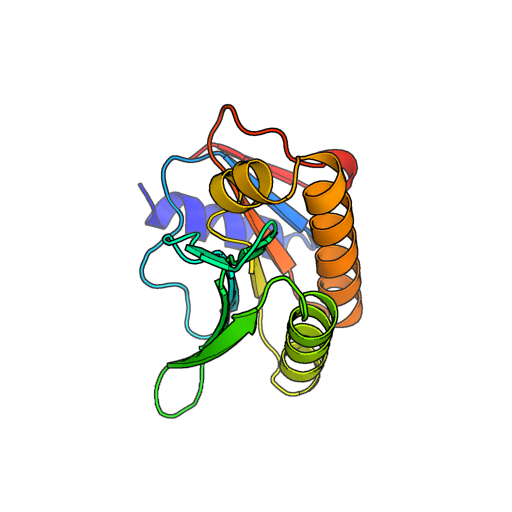9 ? -7.322 -5.281 -1.230 1.00 96.88 119 ALA A O 1
ATOM 961 N N . ASP A 1 120 ? -5.926 -6.982 -1.695 1.00 96.19 120 ASP A N 1
ATOM 962 C CA . ASP A 1 120 ? -6.727 -8.009 -1.020 1.00 96.19 120 ASP A CA 1
ATOM 963 C C . ASP A 1 120 ? -6.883 -7.682 0.477 1.00 96.19 120 ASP A C 1
ATOM 965 O O . ASP A 1 120 ? -7.985 -7.723 1.014 1.00 96.19 120 ASP A O 1
ATOM 969 N N . ILE A 1 121 ? -5.792 -7.289 1.148 1.00 96.25 121 ILE A N 1
ATOM 970 C CA . ILE A 1 121 ? -5.823 -6.885 2.565 1.00 96.25 121 ILE A CA 1
ATOM 971 C C . ILE A 1 121 ? -6.683 -5.636 2.764 1.00 96.25 121 ILE A C 1
ATOM 973 O O . ILE A 1 121 ? -7.462 -5.580 3.715 1.00 96.25 121 ILE A O 1
ATOM 977 N N . ALA A 1 122 ? -6.546 -4.639 1.889 1.00 94.62 122 ALA A N 1
ATOM 978 C CA . ALA A 1 122 ? -7.319 -3.410 1.973 1.00 94.62 122 ALA A CA 1
ATOM 979 C C . ALA A 1 122 ? -8.820 -3.706 1.823 1.00 94.62 122 ALA A C 1
ATOM 981 O O . ALA A 1 122 ? -9.620 -3.314 2.670 1.00 94.62 122 ALA A O 1
ATOM 982 N N . ALA A 1 123 ? -9.187 -4.525 0.834 1.00 93.38 123 ALA A N 1
ATOM 983 C CA . ALA A 1 123 ? -10.562 -4.959 0.621 1.00 93.38 123 ALA A CA 1
ATOM 984 C C . ALA A 1 123 ? -11.126 -5.759 1.810 1.00 93.38 123 ALA A C 1
ATOM 986 O O . ALA A 1 123 ? -12.256 -5.503 2.225 1.00 93.38 123 ALA A O 1
ATOM 987 N N . ASP A 1 124 ? -10.347 -6.681 2.385 1.00 94.50 124 ASP A N 1
ATOM 988 C CA . ASP A 1 124 ? -10.750 -7.479 3.554 1.00 94.50 124 ASP A CA 1
ATOM 989 C C . ASP A 1 124 ? -10.954 -6.628 4.818 1.00 94.50 124 ASP A C 1
ATOM 991 O O . ASP A 1 124 ? -11.718 -7.005 5.707 1.00 94.50 124 ASP A O 1
ATOM 995 N N . THR A 1 125 ? -10.261 -5.492 4.914 1.00 93.25 125 THR A N 1
ATOM 996 C CA . THR A 1 125 ? -10.306 -4.583 6.071 1.00 93.25 125 THR A CA 1
ATOM 997 C C . THR A 1 125 ? -11.230 -3.386 5.860 1.00 93.25 125 THR A C 1
ATOM 999 O O . THR A 1 125 ? -11.401 -2.584 6.772 1.00 93.25 125 THR A O 1
ATOM 1002 N N . GLY A 1 126 ? -11.859 -3.270 4.685 1.00 91.19 126 GLY A N 1
ATOM 1003 C CA . GLY A 1 126 ? -12.699 -2.123 4.334 1.00 91.19 126 GLY A CA 1
ATOM 1004 C C . GLY A 1 126 ? -11.912 -0.820 4.166 1.00 91.19 126 GLY A C 1
ATOM 1005 O O . GLY A 1 126 ? -12.493 0.255 4.273 1.00 91.19 126 GLY A O 1
ATOM 1006 N N . THR A 1 127 ? -10.605 -0.908 3.913 1.00 93.19 127 THR A N 1
ATOM 1007 C CA . THR A 1 127 ? -9.725 0.243 3.694 1.00 93.19 127 THR A CA 1
ATOM 1008 C C . THR A 1 127 ? -9.434 0.424 2.207 1.00 93.19 127 THR A C 1
ATOM 1010 O O . THR A 1 127 ? -9.617 -0.490 1.402 1.00 93.19 127 THR A O 1
ATOM 1013 N N . THR A 1 128 ? -8.984 1.613 1.804 1.00 95.50 128 THR A N 1
ATOM 1014 C CA . THR A 1 128 ? -8.583 1.863 0.409 1.00 95.50 128 THR A CA 1
ATOM 1015 C C . THR A 1 128 ? -7.080 1.787 0.224 1.00 95.50 128 THR A C 1
ATOM 1017 O O . THR A 1 128 ? -6.319 2.506 0.876 1.00 95.50 128 THR A O 1
ATOM 1020 N N . LEU A 1 129 ? -6.646 0.947 -0.718 1.00 97.12 129 LEU A N 1
ATOM 1021 C CA . LEU A 1 129 ? -5.263 0.934 -1.172 1.00 97.12 129 LEU A CA 1
ATOM 1022 C C . LEU A 1 129 ? -5.014 2.144 -2.075 1.00 97.12 129 LEU A C 1
ATOM 1024 O O . LEU A 1 129 ? -5.645 2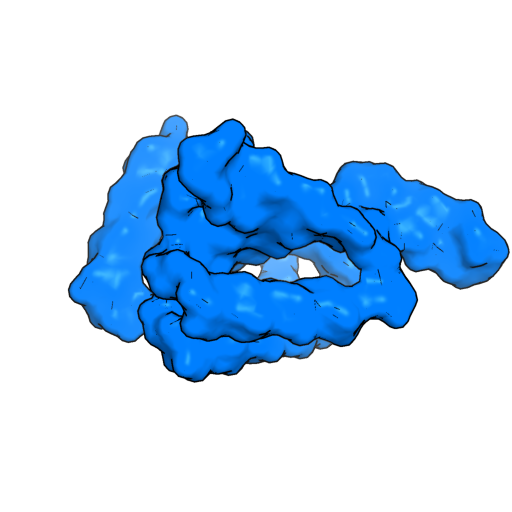.292 -3.114 1.00 97.12 129 LEU A O 1
ATOM 1028 N N . VAL A 1 130 ? -4.022 2.960 -1.743 1.00 96.00 130 VAL A N 1
ATOM 1029 C CA . VAL A 1 130 ? -3.523 4.027 -2.614 1.00 96.00 130 VAL A CA 1
ATOM 1030 C C . VAL A 1 130 ? -2.075 3.724 -2.955 1.00 96.00 130 VAL A C 1
ATOM 1032 O O . VAL A 1 130 ? -1.235 3.617 -2.066 1.00 96.00 130 VAL A O 1
ATOM 1035 N N . THR A 1 131 ? -1.750 3.581 -4.234 1.00 95.75 131 THR A N 1
ATOM 1036 C CA . THR A 1 131 ? -0.359 3.407 -4.676 1.00 95.75 131 THR A CA 1
ATOM 1037 C C . THR A 1 131 ? 0.131 4.664 -5.358 1.00 95.75 131 THR A C 1
ATOM 1039 O O . THR A 1 131 ? -0.464 5.101 -6.333 1.00 95.75 131 THR A O 1
ATOM 1042 N N . TRP A 1 132 ? 1.229 5.232 -4.866 1.00 94.19 132 TRP A N 1
ATOM 1043 C CA . TRP A 1 132 ? 1.871 6.391 -5.481 1.00 94.19 132 TRP A CA 1
ATOM 1044 C C . TRP A 1 132 ? 3.080 5.953 -6.297 1.00 94.19 132 TRP A C 1
ATOM 1046 O O . TRP A 1 132 ? 4.035 5.396 -5.749 1.00 94.19 132 TRP A O 1
ATOM 1056 N N . THR A 1 133 ? 3.062 6.256 -7.589 1.00 93.44 133 THR A N 1
ATOM 1057 C CA . THR A 1 133 ? 4.137 5.951 -8.534 1.00 93.44 133 THR A CA 1
ATOM 1058 C C . THR A 1 133 ? 4.426 7.147 -9.433 1.00 93.44 133 THR A C 1
ATOM 1060 O O . THR A 1 133 ? 3.596 8.040 -9.557 1.00 93.44 133 THR A O 1
ATOM 1063 N N . ASP A 1 134 ? 5.587 7.174 -10.085 1.00 91.00 134 ASP A N 1
ATOM 1064 C CA . ASP A 1 134 ? 5.844 8.148 -11.148 1.00 91.00 134 ASP A CA 1
ATOM 1065 C C . ASP A 1 134 ? 5.127 7.760 -12.461 1.00 91.00 134 ASP A C 1
ATOM 1067 O O . ASP A 1 134 ? 4.604 6.651 -12.615 1.00 91.00 134 ASP A O 1
ATOM 1071 N N . ALA A 1 135 ? 5.111 8.680 -13.428 1.00 87.94 135 ALA A N 1
ATOM 1072 C CA . ALA A 1 135 ? 4.421 8.509 -14.710 1.00 87.94 135 ALA A CA 1
ATOM 1073 C C . ALA A 1 135 ? 4.997 7.393 -15.608 1.00 87.94 135 ALA A C 1
ATOM 1075 O O . ALA A 1 135 ? 4.338 6.953 -16.546 1.00 87.94 135 ALA A O 1
ATOM 1076 N N . THR A 1 136 ? 6.227 6.950 -15.355 1.00 88.81 136 THR A N 1
ATOM 1077 C CA . THR A 1 136 ? 6.981 6.020 -16.210 1.00 88.81 136 THR A CA 1
ATOM 1078 C C . THR A 1 136 ? 7.078 4.613 -15.633 1.00 88.81 136 THR A C 1
ATOM 1080 O O . THR A 1 136 ? 7.211 3.642 -16.380 1.00 88.81 136 THR A O 1
ATOM 1083 N N . THR A 1 137 ? 6.976 4.486 -14.314 1.00 92.50 137 THR A N 1
ATOM 1084 C CA . THR A 1 137 ? 7.065 3.213 -13.616 1.00 92.50 137 THR A CA 1
ATOM 1085 C C . THR A 1 137 ? 5.799 2.390 -13.862 1.00 92.50 137 THR A C 1
ATOM 1087 O O . THR A 1 137 ? 4.663 2.849 -13.692 1.00 92.50 137 THR A O 1
ATOM 1090 N N . THR A 1 138 ? 6.001 1.139 -14.279 1.00 90.50 138 THR A N 1
ATOM 1091 C CA . THR A 1 138 ? 4.924 0.168 -14.498 1.00 90.50 138 THR A CA 1
ATOM 1092 C C . THR A 1 138 ? 4.314 -0.261 -13.168 1.00 90.50 138 THR A C 1
ATOM 1094 O O . THR A 1 138 ? 5.040 -0.747 -12.307 1.00 90.50 138 THR A O 1
ATOM 1097 N N . ALA A 1 139 ? 2.994 -0.135 -13.048 1.00 90.81 139 ALA A N 1
ATOM 1098 C CA . ALA A 1 139 ? 2.183 -0.659 -11.950 1.00 90.81 139 ALA A CA 1
ATOM 1099 C C . ALA A 1 139 ? 1.284 -1.787 -12.480 1.00 90.81 139 ALA A C 1
ATOM 1101 O O . ALA A 1 139 ? 1.091 -1.922 -13.693 1.00 90.81 139 ALA A O 1
ATOM 1102 N N . ASN A 1 140 ? 0.735 -2.618 -11.599 1.00 91.62 140 ASN A N 1
ATOM 1103 C CA . ASN A 1 140 ? -0.240 -3.631 -11.985 1.00 91.62 140 ASN A CA 1
ATOM 1104 C C . ASN A 1 140 ? -1.619 -2.990 -12.188 1.00 91.62 140 ASN A C 1
ATOM 1106 O O . ASN A 1 140 ? -2.471 -3.059 -11.308 1.00 91.62 140 ASN A O 1
ATOM 1110 N N . ASP A 1 141 ? -1.850 -2.393 -13.362 1.00 89.00 141 ASP A N 1
ATOM 1111 C CA . ASP A 1 141 ? -3.087 -1.656 -13.677 1.00 89.00 141 ASP A CA 1
ATOM 1112 C C . ASP A 1 141 ? -4.372 -2.484 -13.437 1.00 89.00 141 ASP A C 1
ATOM 1114 O O . ASP A 1 141 ? -5.426 -1.925 -13.161 1.00 89.00 141 ASP A O 1
ATOM 1118 N N . ALA A 1 142 ? -4.297 -3.822 -13.462 1.00 91.25 142 ALA A N 1
ATOM 1119 C CA . ALA A 1 142 ? -5.428 -4.708 -13.168 1.00 91.25 142 ALA A CA 1
ATOM 1120 C C . ALA A 1 142 ? -5.858 -4.732 -11.685 1.00 91.25 142 ALA A C 1
ATOM 1122 O O . ALA A 1 142 ? -6.848 -5.383 -11.357 1.00 91.25 142 ALA A O 1
ATOM 1123 N N . VAL A 1 143 ? -5.092 -4.106 -10.788 1.00 93.25 143 VAL A N 1
ATOM 1124 C CA . VAL A 1 143 ? -5.402 -4.000 -9.354 1.00 93.25 143 VAL A CA 1
ATOM 1125 C C . VAL A 1 143 ? -6.277 -2.790 -9.051 1.00 93.25 143 VAL A C 1
ATOM 1127 O O . VAL A 1 143 ? -6.989 -2.827 -8.053 1.00 93.25 143 VAL A O 1
ATOM 1130 N N . TYR A 1 144 ? -6.219 -1.733 -9.862 1.00 94.56 144 TYR A N 1
ATOM 1131 C CA . TYR A 1 144 ? -6.741 -0.415 -9.504 1.00 94.56 144 TYR A CA 1
ATOM 1132 C C . TYR A 1 144 ? -8.115 -0.141 -10.111 1.00 94.56 144 TYR A C 1
ATOM 1134 O O . TYR A 1 144 ? -8.311 -0.322 -11.312 1.00 94.56 144 TYR A O 1
ATOM 1142 N N . ASP A 1 145 ? -9.045 0.340 -9.286 1.00 93.06 145 ASP A N 1
ATOM 1143 C CA . ASP A 1 145 ? -10.382 0.746 -9.727 1.00 93.06 145 ASP A CA 1
ATOM 1144 C C . ASP A 1 145 ? -10.356 2.101 -10.452 1.00 93.06 145 ASP A C 1
ATOM 1146 O O . ASP A 1 145 ? -11.162 2.346 -11.352 1.00 93.06 145 ASP A O 1
ATOM 1150 N N . ASP A 1 146 ? -9.425 2.983 -10.072 1.00 93.31 146 ASP A N 1
ATOM 1151 C CA . ASP A 1 146 ? -9.254 4.308 -10.674 1.00 93.31 146 ASP A CA 1
ATOM 1152 C C . ASP A 1 146 ? -7.774 4.733 -10.711 1.00 93.31 146 ASP A C 1
ATOM 1154 O O . ASP A 1 146 ? -6.927 4.224 -9.967 1.00 93.31 146 ASP A O 1
ATOM 1158 N N . THR A 1 147 ? -7.454 5.682 -11.592 1.00 92.25 147 THR A N 1
ATOM 1159 C CA . THR A 1 147 ? -6.122 6.277 -11.740 1.00 92.25 147 THR A CA 1
ATOM 1160 C C . THR A 1 147 ? -6.199 7.801 -11.689 1.00 92.25 147 THR A C 1
ATOM 1162 O O . THR A 1 147 ? -6.960 8.433 -12.420 1.00 92.25 147 THR A O 1
ATOM 1165 N N . VAL A 1 148 ? -5.367 8.404 -10.842 1.00 90.50 148 VAL A N 1
ATOM 1166 C CA . VAL A 1 148 ? -5.243 9.853 -10.666 1.00 90.50 148 VAL A CA 1
ATOM 1167 C C . VAL A 1 148 ? -3.882 10.314 -11.171 1.00 90.50 148 VAL A C 1
ATOM 1169 O O . VAL A 1 148 ? -2.848 9.869 -10.679 1.00 90.50 148 VAL A O 1
ATOM 1172 N N . GLU A 1 149 ? -3.879 11.256 -12.108 1.00 88.44 149 GLU A N 1
ATOM 1173 C CA . GLU A 1 149 ? -2.669 11.957 -12.544 1.00 88.44 149 GLU A CA 1
ATOM 1174 C C . GLU A 1 149 ? -2.434 13.176 -11.636 1.00 88.44 149 GLU A C 1
ATOM 1176 O O . GLU A 1 149 ? -3.362 13.950 -11.378 1.00 88.44 149 GLU A O 1
ATOM 1181 N N . SER A 1 150 ? -1.208 13.337 -11.132 1.00 77.06 150 SER A N 1
ATOM 1182 C CA . SER A 1 150 ? -0.825 14.340 -10.129 1.00 77.06 150 SER A CA 1
ATOM 1183 C C . SER A 1 150 ? 0.430 15.119 -10.486 1.00 77.06 150 SER A C 1
ATOM 1185 O O . SER A 1 150 ? 1.290 14.650 -11.259 1.00 77.06 150 SER A O 1
#

Mean predicted aligned error: 4.81 Å

Foldseek 3Di:
DQVVVVVVVVVVVVVVWQEEEEAEDFHDPDDDLQEKEWEWDPDFDDDDPATWIKIWIWHRDPVGIDIDIDTPVCVVVVLVVVLVRLQPPVGQAYEYGPLVVCCVRVNQVVSQVVLQSNSVSSVVSVHHYYYYDHPPDDHNPVSGPYYHYD

Radius of gyr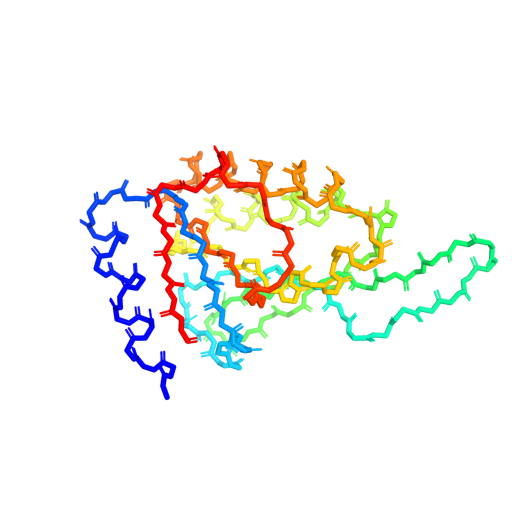ation: 14.47 Å; Cα contacts (8 Å, |Δi|>4): 269; chains: 1; bounding box: 44×32×37 Å

Nearest PDB structures (foldseek):
  6vrg-assembly2_C  TM=6.293E-01  e=1.744E-02  Human immunodeficiency virus 1
  7dxq-assembly1_F  TM=7.452E-01  e=1.572E-01  Synechococcus elongatus PCC 7942 = FACHB-805
  7dy2-assembly2_J  TM=6.484E-01  e=1.789E-01  Synechococcus elongatus PCC 7942 = FACHB-805
  4tlb-assembly1_E  TM=5.377E-01  e=1.909E-01  Synechococcus elongatus PCC 7942 = FACHB-805
  8dba-assembly1_K  TM=7.667E-01  e=2.705E+00  Cereibacter sphaeroides

Sequence (150 aa):
MTIMTQERIREIHERDAKSILVRGWESPLEPPDTVVTFDAGFVATYRGDCPYLPLYVTTPTTDGRTRQRFGTRTLLDAIDYVAEVLRDDGFDGLWLRQHPHLVDCLHAVRVGALERRLADIAADTGTTLVTWTDATTTANDAVYDDTVES

pLDDT: mean 88.24, std 8.63, range [55.03, 97.12]

Solvent-accessible surface area (backbone atoms only — not comparable to full-atom values): 8214 Å² total; per-residue (Å²): 120,64,67,63,50,53,53,50,51,49,58,44,44,76,68,73,40,42,20,36,37,33,31,25,92,71,70,70,91,75,69,66,81,46,36,37,36,41,30,52,51,95,62,70,42,75,64,78,99,40,81,41,36,40,33,37,43,34,38,55,51,98,91,46,73,49,74,48,80,36,46,58,92,36,49,65,61,47,52,52,50,51,50,49,52,41,65,75,64,77,39,61,28,40,34,39,37,52,40,51,60,41,28,76,74,60,36,50,73,54,42,36,53,48,54,44,54,50,36,53,46,18,54,77,49,75,17,27,24,35,38,34,27,40,86,80,54,79,70,54,67,92,64,40,75,45,78,45,83,94

Secondary structure (DSSP, 8-state):
-HHHHHHHHHHHHTTT-SEEEEESS---SS--TTEEEEEE-S--EEETTEEE-EEEEEEEETTEEEEEEEEGGGHHHHHHHHHHHHHHS--SEEEEE-HHHHHHHH-HHHHHHHHHHHHHHHHHHTPEEEEEE-SSS---GGG-SEEEE-

Organism: NCBI:txid797209